Protein AF-A0AAD4NC15-F1 (afdb_monomer_lite)

pLDDT: mean 72.52, std 17.59, range [35.44, 94.38]

Foldseek 3Di:
DDDDDDDDDDPPDDPDPPPDPPPPPPDDDDDDPVRVVPDDDDCPDDDPVVVVVCVVVVPDDPQDPVNVVVPPDDPVPPPPPCPDPLNDDPVPDDDDDDDDPVPDDDPVRVVVVSVVVVVVVVVVCVVVVVDDDDDDDDPPPPDDDDDDDDDDDDDDDDDDPPPPPPVDDDDPDPPPDD

Sequence (178 aa):
MPPSMNPTTVSSSPMTASSLPFCAKMGDKKLTFKEKASIKFVDAGDPKFLKDIKSKMGYREPATVVDKFNTDEEDDEPQVDRDDIRNMPEEERPQIVVLNEETDISHDELQTVIDEHKKSEEKKKIDSGQIIFRKPEKRASTDSDKKEEEAKKPKADAATMKKLQSSKLLSFGDEEDE

Radius of gyration: 38.06 Å; chains: 1; bounding box: 110×67×84 Å

Structure (mmCIF, N/CA/C/O backbone):
data_AF-A0AAD4NC15-F1
#
_entry.id   AF-A0AAD4NC15-F1
#
loop_
_atom_site.group_PDB
_atom_site.id
_atom_site.type_symbol
_atom_site.label_atom_id
_atom_site.label_alt_id
_atom_site.label_comp_id
_atom_site.label_asym_id
_atom_site.label_entity_id
_atom_site.label_seq_id
_atom_site.pdbx_PDB_ins_code
_atom_site.Cartn_x
_atom_site.Cartn_y
_atom_site.Cartn_z
_atom_site.occupancy
_atom_site.B_iso_or_equiv
_atom_site.auth_seq_id
_atom_site.auth_comp_id
_atom_site.auth_asym_id
_atom_site.auth_atom_id
_atom_site.pdbx_PDB_model_num
ATOM 1 N N . MET A 1 1 ? 73.011 39.333 -41.906 1.00 51.66 1 MET A N 1
ATOM 2 C CA . MET A 1 1 ? 72.184 38.121 -41.736 1.00 51.66 1 MET A CA 1
ATOM 3 C C . MET A 1 1 ? 70.752 38.553 -41.444 1.00 51.66 1 MET A C 1
ATOM 5 O O . MET A 1 1 ? 70.526 39.071 -40.359 1.00 51.66 1 MET A O 1
ATOM 9 N N . PRO A 1 2 ? 69.816 38.441 -42.398 1.00 64.50 2 PRO A N 1
ATOM 10 C CA . PRO A 1 2 ? 68.382 38.518 -42.122 1.00 64.50 2 PRO A CA 1
ATOM 11 C C . PRO A 1 2 ? 67.795 37.120 -41.823 1.00 64.50 2 PRO A C 1
ATOM 13 O O . PRO A 1 2 ? 68.336 36.124 -42.311 1.00 64.50 2 PRO A O 1
ATOM 16 N N . PRO A 1 3 ? 66.711 37.019 -41.032 1.00 59.59 3 PRO A N 1
ATOM 17 C CA . PRO A 1 3 ? 66.081 35.744 -40.709 1.00 59.59 3 PRO A CA 1
ATOM 18 C C . PRO A 1 3 ? 65.253 35.198 -41.883 1.00 59.59 3 PRO A C 1
ATOM 20 O O . PRO A 1 3 ? 64.433 35.895 -42.476 1.00 59.59 3 PRO A O 1
ATOM 23 N N . SER A 1 4 ? 65.480 33.919 -42.182 1.00 59.44 4 SER A N 1
ATOM 24 C CA . SER A 1 4 ? 64.694 33.081 -43.090 1.00 59.44 4 SER A CA 1
ATOM 25 C C . SER A 1 4 ? 63.264 32.930 -42.565 1.00 59.44 4 SER A C 1
ATOM 27 O O . SER A 1 4 ? 63.055 32.321 -41.517 1.00 59.44 4 SER A O 1
ATOM 29 N N . MET A 1 5 ? 62.283 33.469 -43.289 1.00 65.75 5 MET A N 1
ATOM 30 C CA . MET A 1 5 ? 60.861 33.221 -43.044 1.00 65.75 5 MET A CA 1
ATOM 31 C C . MET A 1 5 ? 60.408 32.057 -43.930 1.00 65.75 5 MET A C 1
ATOM 33 O O . MET A 1 5 ? 60.521 32.112 -45.153 1.00 65.75 5 MET A O 1
ATOM 37 N N . ASN A 1 6 ? 59.923 30.989 -43.301 1.00 66.25 6 ASN A N 1
ATOM 38 C CA . ASN A 1 6 ? 59.432 29.788 -43.973 1.00 66.25 6 ASN A CA 1
ATOM 39 C C . ASN A 1 6 ? 58.060 30.062 -44.622 1.00 66.25 6 ASN A C 1
ATOM 41 O O . ASN A 1 6 ? 57.250 30.772 -44.020 1.00 66.25 6 ASN A O 1
ATOM 45 N N . PRO A 1 7 ? 57.743 29.487 -45.796 1.00 63.91 7 PRO A N 1
ATOM 46 C CA . PRO A 1 7 ? 56.413 29.618 -46.376 1.00 63.91 7 PRO A CA 1
ATOM 47 C C . PRO A 1 7 ? 55.402 28.738 -45.629 1.00 63.91 7 PRO A C 1
ATOM 49 O O . PRO A 1 7 ? 55.517 27.513 -45.595 1.00 63.91 7 PRO A O 1
ATOM 52 N N . THR A 1 8 ? 54.381 29.371 -45.052 1.00 58.66 8 THR A N 1
ATOM 53 C CA . THR A 1 8 ? 53.189 28.705 -44.519 1.00 58.66 8 THR A CA 1
ATOM 54 C C . THR A 1 8 ? 52.403 28.079 -45.669 1.00 58.66 8 THR A C 1
ATOM 56 O O . THR A 1 8 ? 51.779 28.776 -46.468 1.00 58.66 8 THR A O 1
ATOM 59 N N . THR A 1 9 ? 52.414 26.753 -45.762 1.00 58.09 9 THR A N 1
ATOM 60 C CA . THR A 1 9 ? 51.549 25.996 -46.671 1.00 58.09 9 THR A CA 1
ATOM 61 C C . THR A 1 9 ? 50.106 26.055 -46.167 1.00 58.09 9 THR A C 1
ATOM 63 O O . THR A 1 9 ? 49.762 25.409 -45.177 1.00 58.09 9 THR A O 1
ATOM 66 N N . VAL A 1 10 ? 49.245 26.815 -46.846 1.00 56.88 10 VAL A N 1
ATOM 67 C CA . VAL A 1 10 ? 47.788 26.705 -46.685 1.00 56.88 10 VAL A CA 1
ATOM 68 C C . VAL A 1 10 ? 47.347 25.370 -47.285 1.00 56.88 10 VAL A C 1
ATOM 70 O O . VAL A 1 10 ? 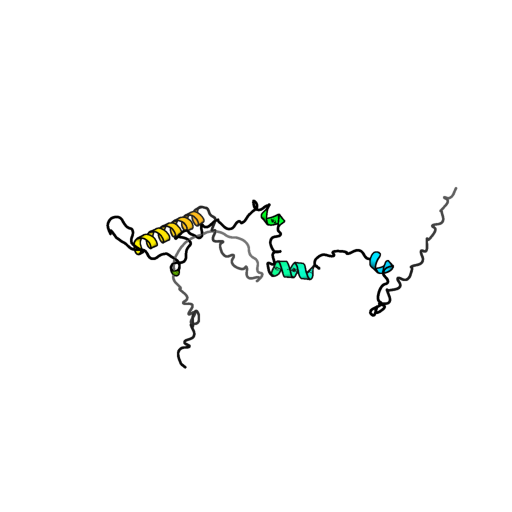47.273 25.196 -48.499 1.00 56.88 10 VAL A O 1
ATOM 73 N N . SER A 1 11 ? 47.071 24.409 -46.407 1.00 53.59 11 SER A N 1
ATOM 74 C CA . SER A 1 11 ? 46.364 23.171 -46.728 1.00 53.59 11 SER A CA 1
ATOM 75 C C . SER A 1 11 ? 44.889 23.503 -46.981 1.00 53.59 11 SER A C 1
ATOM 77 O O . SER A 1 11 ? 44.060 23.467 -46.072 1.00 53.59 11 SER A O 1
ATOM 79 N N . SER A 1 12 ? 44.563 23.861 -48.223 1.00 53.28 12 SER A N 1
ATOM 80 C CA . SER A 1 12 ? 43.183 23.938 -48.706 1.00 53.28 12 SER A CA 1
ATOM 81 C C . SER A 1 12 ? 42.640 22.514 -48.844 1.00 53.28 12 SER A C 1
ATOM 83 O O . SER A 1 12 ? 42.907 21.817 -49.819 1.00 53.28 12 SER A O 1
ATOM 85 N N . SER A 1 13 ? 41.930 22.048 -47.817 1.00 61.47 13 SER A N 1
ATOM 86 C CA . SER A 1 13 ? 41.134 20.824 -47.909 1.00 61.47 13 SER A CA 1
ATOM 87 C C . SER A 1 13 ? 39.858 21.123 -48.702 1.00 61.47 13 SER A C 1
ATOM 89 O O . SER A 1 13 ? 39.152 22.073 -48.351 1.00 61.47 13 SER A O 1
ATOM 91 N N . PRO A 1 14 ? 39.524 20.350 -49.748 1.00 63.53 14 PRO A N 1
ATOM 92 C CA . PRO A 1 14 ? 38.238 20.491 -50.410 1.00 63.53 14 PRO A CA 1
ATOM 93 C C . PRO A 1 14 ? 37.141 20.018 -49.452 1.00 63.53 14 PRO A C 1
ATOM 95 O O . PRO A 1 14 ? 37.167 18.886 -48.970 1.00 63.53 14 PRO A O 1
ATOM 98 N N . MET A 1 15 ? 36.173 20.892 -49.172 1.00 50.16 15 MET A N 1
ATOM 99 C CA . MET A 1 15 ? 34.937 20.507 -48.500 1.00 50.16 15 MET A CA 1
ATOM 100 C C . MET A 1 15 ? 34.206 19.509 -49.394 1.00 50.16 15 MET A C 1
ATOM 102 O O . MET A 1 15 ? 33.674 19.863 -50.446 1.00 50.16 15 MET A O 1
ATOM 106 N N . THR A 1 16 ? 34.209 18.242 -48.994 1.00 54.50 16 THR A N 1
ATOM 107 C CA . THR A 1 16 ? 33.352 17.230 -49.592 1.00 54.50 16 THR A CA 1
ATOM 108 C C . THR A 1 16 ? 31.912 17.602 -49.261 1.00 54.50 16 THR A C 1
ATOM 110 O O . THR A 1 16 ? 31.505 17.625 -48.101 1.00 54.50 16 THR A O 1
ATOM 113 N N . ALA A 1 17 ? 31.145 17.962 -50.290 1.00 54.34 17 ALA A N 1
ATOM 114 C CA . ALA A 1 17 ? 29.715 18.168 -50.166 1.00 54.34 17 ALA A CA 1
ATOM 115 C C . ALA A 1 17 ? 29.103 16.890 -49.582 1.00 54.34 17 ALA A C 1
ATOM 117 O O . ALA A 1 17 ? 29.148 15.824 -50.203 1.00 54.34 17 ALA A O 1
ATOM 118 N N . SER A 1 18 ? 28.565 16.991 -48.368 1.00 52.88 18 SER A N 1
ATOM 119 C CA . SER A 1 18 ? 27.729 15.965 -47.768 1.00 52.88 18 SER A CA 1
ATOM 120 C C . SER A 1 18 ? 26.468 15.845 -48.616 1.00 52.88 18 SER A C 1
ATOM 122 O O . SER A 1 18 ? 25.479 16.553 -48.435 1.00 52.88 18 SER A O 1
ATOM 124 N N . SER A 1 19 ? 26.537 14.950 -49.599 1.00 49.81 19 SER A N 1
ATOM 125 C CA . SER A 1 19 ? 25.384 14.412 -50.302 1.00 49.81 19 SER A CA 1
ATOM 126 C C . SER A 1 19 ? 24.419 13.887 -49.246 1.00 49.81 19 SER A C 1
ATOM 128 O O . SER A 1 19 ? 24.626 12.811 -48.686 1.00 49.81 19 SER A O 1
ATOM 130 N N . LEU A 1 20 ? 23.383 14.673 -48.951 1.00 58.12 20 LEU A N 1
ATOM 131 C CA . LEU A 1 20 ? 22.251 14.234 -48.149 1.00 58.12 20 LEU A CA 1
ATOM 132 C C . LEU A 1 20 ? 21.757 12.900 -48.727 1.00 58.12 20 LEU A C 1
ATOM 134 O O . LEU A 1 20 ? 21.663 12.776 -49.954 1.00 58.12 20 LEU A O 1
ATOM 138 N N . PRO A 1 21 ? 21.462 11.889 -47.896 1.00 58.41 21 PRO A N 1
ATOM 139 C CA . PRO A 1 21 ? 20.929 10.646 -48.409 1.00 58.41 21 PRO A CA 1
ATOM 140 C C . PRO A 1 21 ? 19.568 10.944 -49.033 1.00 58.41 21 PRO A C 1
ATOM 142 O O . PRO A 1 21 ? 18.603 11.294 -48.353 1.00 58.41 21 PRO A O 1
ATOM 145 N N . PHE A 1 22 ? 19.513 10.808 -50.357 1.00 45.31 22 PHE A N 1
ATOM 146 C CA . PHE A 1 22 ? 18.281 10.618 -51.097 1.00 45.31 22 PHE A CA 1
ATOM 147 C C . PHE A 1 22 ? 17.510 9.505 -50.383 1.00 45.31 22 PHE A C 1
ATOM 149 O O . PHE A 1 22 ? 17.942 8.351 -50.375 1.00 45.31 22 PHE A O 1
ATOM 156 N N . CYS A 1 23 ? 16.417 9.867 -49.709 1.00 48.97 23 CYS A N 1
ATOM 157 C CA . CYS A 1 23 ? 15.515 8.920 -49.073 1.00 48.97 23 CYS A CA 1
ATOM 158 C C . CYS A 1 23 ? 14.834 8.121 -50.188 1.00 48.97 23 CYS A C 1
ATOM 160 O O . CYS A 1 23 ? 13.754 8.460 -50.674 1.00 48.97 23 CYS A O 1
ATOM 162 N N . ALA A 1 24 ? 15.528 7.087 -50.660 1.00 57.47 24 ALA A N 1
ATOM 163 C CA . ALA A 1 24 ? 14.974 6.107 -51.561 1.00 57.47 24 ALA A CA 1
ATOM 164 C C . ALA A 1 24 ? 13.889 5.370 -50.781 1.00 57.47 24 ALA A C 1
ATOM 166 O O . ALA A 1 24 ? 14.168 4.624 -49.844 1.00 57.47 24 ALA A O 1
ATOM 167 N N . LYS A 1 25 ? 12.638 5.604 -51.168 1.00 58.16 25 LYS A N 1
ATOM 168 C CA . LYS A 1 25 ? 11.481 4.844 -50.708 1.00 58.16 25 LYS A CA 1
ATOM 169 C C . LYS A 1 25 ? 11.708 3.383 -51.112 1.00 58.16 25 LYS A C 1
ATOM 171 O O . LYS A 1 25 ? 11.456 2.997 -52.252 1.00 58.16 25 LYS A O 1
ATOM 176 N N . MET A 1 26 ? 12.289 2.591 -50.211 1.00 58.97 26 MET A N 1
ATOM 177 C CA . MET A 1 26 ? 12.514 1.162 -50.404 1.00 58.97 26 MET A CA 1
ATOM 178 C C . MET A 1 26 ? 11.163 0.464 -50.278 1.00 58.97 26 MET A C 1
ATOM 180 O O . MET A 1 26 ? 10.787 0.007 -49.207 1.00 58.97 26 MET A O 1
ATOM 184 N N . GLY A 1 27 ? 10.407 0.441 -51.377 1.00 60.22 27 GLY A N 1
ATOM 185 C CA . GLY A 1 27 ? 9.310 -0.507 -51.537 1.00 60.22 27 GLY A CA 1
ATOM 186 C C . GLY A 1 27 ? 9.832 -1.936 -51.394 1.00 60.22 27 GLY A C 1
ATOM 187 O O . GLY A 1 27 ? 11.016 -2.187 -51.632 1.00 60.22 27 GLY A O 1
ATOM 188 N N . ASP A 1 28 ? 8.946 -2.839 -50.987 1.00 67.88 28 ASP A N 1
ATOM 189 C CA . ASP A 1 28 ? 9.191 -4.204 -50.507 1.00 67.88 28 ASP A CA 1
ATOM 190 C C . ASP A 1 28 ? 10.028 -5.085 -51.458 1.00 67.88 28 ASP A C 1
ATOM 192 O O . ASP A 1 28 ? 9.530 -5.975 -52.151 1.00 67.88 28 ASP A O 1
ATOM 196 N N . LYS A 1 29 ? 11.345 -4.868 -51.497 1.00 78.06 29 LYS A N 1
ATOM 197 C CA . LYS A 1 29 ? 12.287 -5.741 -52.200 1.00 78.06 29 LYS A CA 1
ATOM 198 C C . LYS A 1 29 ? 12.543 -6.960 -51.323 1.00 78.06 29 LYS A C 1
ATOM 200 O O . LYS A 1 29 ? 13.145 -6.862 -50.255 1.00 78.06 29 LYS A O 1
ATOM 205 N N . LYS A 1 30 ? 12.084 -8.129 -51.774 1.00 82.69 30 LYS A N 1
ATOM 206 C CA . LYS A 1 30 ? 12.339 -9.400 -51.087 1.00 82.69 30 LYS A CA 1
ATOM 207 C C . LYS A 1 30 ? 13.837 -9.709 -51.128 1.00 82.69 30 LYS A C 1
ATOM 209 O O . LYS A 1 30 ? 14.373 -10.023 -52.184 1.00 82.69 30 LYS A O 1
ATOM 214 N N . LEU A 1 31 ? 14.486 -9.640 -49.968 1.00 84.38 31 LEU A N 1
ATOM 215 C CA . LEU A 1 31 ? 15.903 -9.966 -49.807 1.00 84.38 31 LEU A CA 1
ATOM 216 C C . LEU A 1 31 ? 16.175 -11.449 -50.106 1.00 84.38 31 LEU A C 1
ATOM 218 O O . LEU A 1 31 ? 15.390 -12.334 -49.727 1.00 84.38 31 LEU A O 1
ATOM 222 N N . THR A 1 32 ? 17.304 -11.724 -50.751 1.00 90.62 32 THR A N 1
ATOM 223 C CA . THR A 1 32 ? 17.807 -13.078 -51.007 1.00 90.62 32 THR A CA 1
ATOM 224 C C . THR A 1 32 ? 18.304 -13.738 -49.717 1.00 90.62 32 THR A C 1
ATOM 226 O O . THR A 1 32 ? 18.565 -13.080 -48.710 1.00 90.62 32 THR A O 1
ATOM 229 N N . PHE A 1 33 ? 18.442 -15.067 -49.721 1.00 86.19 33 PHE A N 1
ATOM 230 C CA . PHE A 1 33 ? 18.876 -15.831 -48.543 1.00 86.19 33 PHE A CA 1
ATOM 231 C C . PHE A 1 33 ? 20.233 -15.363 -47.987 1.00 86.19 33 PHE A C 1
ATOM 233 O O . PHE A 1 33 ? 20.392 -15.244 -46.775 1.00 86.19 33 PHE A O 1
ATOM 240 N N . LYS A 1 34 ? 21.190 -15.031 -48.865 1.00 88.62 34 LYS A N 1
ATOM 241 C CA . LYS A 1 34 ? 22.514 -14.530 -48.463 1.00 88.62 34 LYS A CA 1
ATOM 242 C C . LYS A 1 34 ? 22.444 -13.141 -47.824 1.00 88.62 34 LYS A C 1
ATOM 244 O O . LYS A 1 34 ? 23.136 -12.892 -46.846 1.00 88.62 34 LYS A O 1
ATOM 249 N N . GLU A 1 35 ? 21.582 -12.266 -48.337 1.00 88.25 35 GLU A N 1
ATOM 250 C CA . GLU A 1 35 ? 21.369 -10.929 -47.767 1.00 88.25 35 GLU A CA 1
ATOM 251 C C . GLU A 1 35 ? 20.687 -11.024 -46.400 1.00 88.25 35 GLU A C 1
ATOM 253 O O . GLU A 1 35 ? 21.126 -10.386 -45.448 1.00 88.25 35 GLU A O 1
ATOM 258 N N . LYS A 1 36 ? 19.689 -11.905 -46.258 1.00 88.69 36 LYS A N 1
ATOM 259 C CA . LYS A 1 36 ? 19.033 -12.183 -44.970 1.00 88.69 36 LYS A CA 1
ATOM 260 C C . LYS A 1 36 ? 20.002 -12.732 -43.923 1.00 88.69 36 LYS A C 1
ATOM 262 O O . LYS A 1 36 ? 19.954 -12.297 -42.780 1.00 88.69 36 LYS A O 1
ATOM 267 N N . ALA A 1 37 ? 20.906 -13.630 -44.316 1.00 88.12 37 ALA A N 1
ATOM 268 C CA . ALA A 1 37 ? 21.912 -14.202 -43.418 1.00 88.12 37 ALA A CA 1
ATOM 269 C C . ALA A 1 37 ? 22.941 -13.173 -42.906 1.00 88.12 37 ALA A C 1
ATOM 271 O O . ALA A 1 37 ? 23.617 -13.428 -41.913 1.00 88.12 37 ALA A O 1
ATOM 272 N N . SER A 1 38 ? 23.068 -12.017 -43.567 1.00 88.44 38 SER A N 1
ATOM 273 C CA . SER A 1 38 ? 23.983 -10.943 -43.158 1.00 88.44 38 SER A CA 1
ATOM 274 C C . SER A 1 38 ? 23.370 -9.932 -42.177 1.00 88.44 38 SER A C 1
ATOM 276 O O . SER A 1 38 ? 24.088 -9.085 -41.644 1.00 88.44 38 SER A O 1
ATOM 278 N N . ILE A 1 39 ? 22.063 -10.024 -41.903 1.00 88.38 39 ILE A N 1
ATOM 279 C CA . ILE A 1 39 ? 21.351 -9.118 -40.995 1.00 88.38 39 ILE A CA 1
ATOM 280 C C . ILE A 1 39 ? 21.477 -9.635 -39.562 1.00 88.38 39 ILE A C 1
ATOM 282 O O . ILE A 1 39 ? 21.075 -10.755 -39.253 1.00 88.38 39 ILE A O 1
ATOM 286 N N . LYS A 1 40 ? 22.013 -8.797 -38.672 1.00 89.62 40 LYS A N 1
ATOM 287 C CA . LYS A 1 40 ? 22.061 -9.064 -37.232 1.00 89.62 40 LYS A CA 1
ATOM 288 C C . LYS A 1 40 ? 20.920 -8.332 -36.538 1.00 89.62 40 LYS A C 1
ATOM 290 O O . LYS A 1 40 ? 20.647 -7.176 -36.855 1.00 89.62 40 LYS A O 1
ATOM 295 N N . PHE A 1 41 ? 20.279 -9.004 -35.586 1.00 90.50 41 PHE A N 1
ATOM 296 C CA . PHE A 1 41 ? 19.332 -8.361 -34.685 1.00 90.50 41 PHE A CA 1
ATOM 297 C C . PHE A 1 41 ? 20.087 -7.359 -33.808 1.00 90.50 41 PHE A C 1
ATOM 299 O O . PHE A 1 41 ? 21.073 -7.716 -33.162 1.00 90.50 41 PHE A O 1
ATOM 306 N N . VAL A 1 42 ? 19.642 -6.106 -33.828 1.00 88.12 42 VAL A N 1
ATOM 307 C CA . VAL A 1 42 ? 20.121 -5.058 -32.929 1.00 88.12 42 VAL A CA 1
ATOM 308 C C . VAL A 1 42 ? 18.963 -4.734 -32.009 1.00 88.12 42 VAL A C 1
ATOM 310 O O . VAL A 1 42 ? 17.973 -4.151 -32.450 1.00 88.12 42 VAL A O 1
ATOM 313 N N . ASP A 1 43 ? 19.084 -5.132 -30.748 1.00 87.44 43 ASP A N 1
ATOM 314 C CA . ASP A 1 43 ? 18.146 -4.696 -29.728 1.00 87.44 43 ASP A CA 1
ATOM 315 C C . ASP A 1 43 ? 18.454 -3.237 -29.382 1.00 87.44 43 ASP A C 1
ATOM 317 O O . ASP A 1 43 ? 19.441 -2.929 -28.713 1.00 87.44 43 ASP A O 1
ATOM 321 N N . ALA A 1 44 ? 17.655 -2.319 -29.918 1.00 85.25 44 ALA A N 1
ATOM 322 C CA . ALA A 1 44 ? 17.796 -0.896 -29.633 1.00 85.25 44 ALA A CA 1
ATOM 323 C C . ALA A 1 44 ? 17.183 -0.507 -28.273 1.00 85.25 44 ALA A C 1
ATOM 325 O O . ALA A 1 44 ? 17.300 0.654 -27.867 1.00 85.25 44 ALA A O 1
ATOM 326 N N . GLY A 1 45 ? 16.543 -1.454 -27.572 1.00 88.56 45 GLY A N 1
ATOM 327 C CA . GLY A 1 45 ? 15.756 -1.191 -26.374 1.00 88.56 45 GLY A CA 1
ATOM 328 C C . GLY A 1 45 ? 14.638 -0.170 -26.611 1.00 88.56 45 GLY A C 1
ATOM 329 O O . GLY A 1 45 ? 14.341 0.237 -27.738 1.00 88.56 45 GLY A O 1
ATOM 330 N N . ASP A 1 46 ? 14.013 0.283 -25.522 1.00 89.38 46 ASP A N 1
ATOM 331 C CA . ASP A 1 46 ? 12.961 1.289 -25.632 1.00 89.38 46 ASP A CA 1
ATOM 332 C C . ASP A 1 46 ? 13.516 2.695 -25.939 1.00 89.38 46 ASP A C 1
ATOM 334 O O . ASP A 1 46 ? 14.455 3.164 -25.273 1.00 89.38 46 ASP A O 1
ATOM 338 N N . PRO A 1 47 ? 12.891 3.436 -26.874 1.00 92.00 47 PRO A N 1
ATOM 339 C CA . PRO A 1 47 ? 13.180 4.846 -27.098 1.00 92.00 47 PRO A CA 1
ATOM 340 C C . PRO A 1 47 ? 12.811 5.695 -25.872 1.00 92.00 47 PRO A C 1
ATOM 342 O O . PRO A 1 47 ? 11.904 5.364 -25.106 1.00 92.00 47 PRO A O 1
ATOM 345 N N . LYS A 1 48 ? 13.479 6.847 -25.715 1.00 91.88 48 LYS A N 1
ATOM 346 C CA . LYS A 1 48 ? 13.349 7.732 -24.538 1.00 91.88 48 LYS A CA 1
ATOM 347 C C . LYS A 1 48 ? 11.897 8.092 -24.192 1.00 91.88 48 LYS A C 1
ATOM 349 O O . LYS A 1 48 ? 11.525 8.058 -23.029 1.00 91.88 48 LYS A O 1
ATOM 354 N N . PHE A 1 49 ? 11.066 8.361 -25.198 1.00 93.88 49 PHE A N 1
ATOM 355 C CA . PHE A 1 49 ? 9.648 8.670 -25.000 1.00 93.88 49 PHE A CA 1
ATOM 356 C C . PHE A 1 49 ? 8.868 7.530 -24.322 1.00 93.88 49 PHE A C 1
ATOM 358 O O . PHE A 1 49 ? 8.079 7.785 -23.415 1.00 93.88 49 PHE A O 1
ATOM 365 N N . LEU A 1 50 ? 9.107 6.275 -24.721 1.00 92.25 50 LEU A N 1
ATOM 366 C CA . LEU A 1 50 ? 8.448 5.119 -24.106 1.00 92.25 50 LEU A CA 1
ATOM 367 C C . LEU A 1 50 ? 8.962 4.873 -22.685 1.00 92.25 50 LEU A C 1
ATOM 369 O O . LEU A 1 50 ? 8.161 4.541 -21.817 1.00 92.25 50 LEU A O 1
ATOM 373 N N . LYS A 1 51 ? 10.252 5.114 -22.422 1.00 91.75 51 LYS A N 1
ATOM 374 C CA . LYS A 1 51 ? 10.818 5.068 -21.062 1.00 91.75 51 LYS A CA 1
ATOM 375 C C . LYS A 1 51 ? 10.150 6.090 -20.142 1.00 91.75 51 LYS A C 1
ATOM 377 O O . LYS A 1 51 ? 9.670 5.720 -19.078 1.00 91.75 51 LYS A O 1
ATOM 382 N N . ASP A 1 52 ? 10.031 7.338 -20.593 1.00 93.62 52 ASP A N 1
ATOM 383 C CA . ASP A 1 52 ? 9.409 8.414 -19.813 1.00 93.62 52 ASP A CA 1
ATOM 384 C C . ASP A 1 52 ? 7.931 8.118 -19.506 1.00 93.62 52 ASP A C 1
ATOM 386 O O . ASP A 1 52 ? 7.454 8.400 -18.406 1.00 93.62 52 ASP A O 1
ATOM 390 N N . ILE A 1 53 ? 7.194 7.538 -20.461 1.00 94.31 53 ILE A N 1
ATOM 391 C CA . ILE A 1 53 ? 5.799 7.129 -20.247 1.00 94.31 53 ILE A CA 1
ATOM 392 C C . ILE A 1 53 ? 5.713 5.949 -19.282 1.00 94.31 53 ILE A C 1
ATOM 394 O O . ILE A 1 53 ? 4.910 6.006 -18.355 1.00 94.31 53 ILE A O 1
ATOM 398 N N . LYS A 1 54 ? 6.543 4.913 -19.454 1.00 92.75 54 LYS A N 1
ATOM 399 C CA . LYS A 1 54 ? 6.586 3.753 -18.550 1.00 92.75 54 LYS A CA 1
ATOM 400 C C . LYS A 1 54 ? 6.872 4.187 -17.113 1.00 92.75 54 LYS A C 1
ATOM 402 O O . LYS A 1 54 ? 6.150 3.778 -16.210 1.00 92.75 54 LYS A O 1
ATOM 407 N N . SER A 1 55 ? 7.832 5.090 -16.907 1.00 89.19 55 SER A N 1
ATOM 408 C CA . SER A 1 55 ? 8.136 5.640 -15.582 1.00 89.19 55 SER A CA 1
ATOM 409 C C . SER A 1 55 ? 6.979 6.455 -14.998 1.00 89.19 55 SER A C 1
ATOM 411 O O . SER A 1 55 ? 6.644 6.277 -13.831 1.00 89.19 55 SER A O 1
ATOM 413 N N . LYS A 1 56 ? 6.331 7.320 -15.792 1.00 92.94 56 LYS A N 1
ATOM 414 C CA . LYS A 1 56 ? 5.181 8.125 -15.329 1.00 92.94 56 LYS A CA 1
ATOM 415 C C . LYS A 1 56 ? 3.948 7.284 -15.002 1.00 92.94 56 LYS A C 1
ATOM 417 O O . LYS A 1 56 ? 3.195 7.646 -14.109 1.00 92.94 56 LYS A O 1
ATOM 422 N N . MET A 1 57 ? 3.743 6.192 -15.733 1.00 88.69 57 MET A N 1
ATOM 423 C CA . MET A 1 57 ? 2.638 5.249 -15.537 1.00 88.69 57 MET A CA 1
ATOM 424 C C . MET A 1 57 ? 2.921 4.232 -14.421 1.00 88.69 57 MET A C 1
ATOM 426 O O . MET A 1 57 ? 2.065 3.404 -14.135 1.00 88.69 57 MET A O 1
ATOM 430 N N . GLY A 1 58 ? 4.120 4.246 -13.824 1.00 87.19 58 GLY A N 1
ATOM 431 C CA . GLY A 1 58 ? 4.519 3.251 -12.828 1.00 87.19 58 GLY A CA 1
ATOM 432 C C . GLY A 1 58 ? 4.651 1.834 -13.397 1.00 87.19 58 GLY A C 1
ATOM 433 O O . GLY A 1 58 ? 4.511 0.867 -12.656 1.00 87.19 58 GLY A O 1
ATOM 434 N N . TYR A 1 59 ? 4.906 1.691 -14.703 1.00 87.56 59 TYR A N 1
ATOM 435 C CA . TYR A 1 59 ? 5.071 0.386 -15.338 1.00 87.56 59 TYR A CA 1
ATOM 436 C C . TYR A 1 59 ? 6.305 -0.323 -14.770 1.00 87.56 59 TYR A C 1
ATOM 438 O O . TYR A 1 59 ? 7.436 0.141 -14.940 1.00 87.56 59 TYR A O 1
ATOM 446 N N . ARG A 1 60 ? 6.074 -1.463 -14.119 1.00 82.00 60 A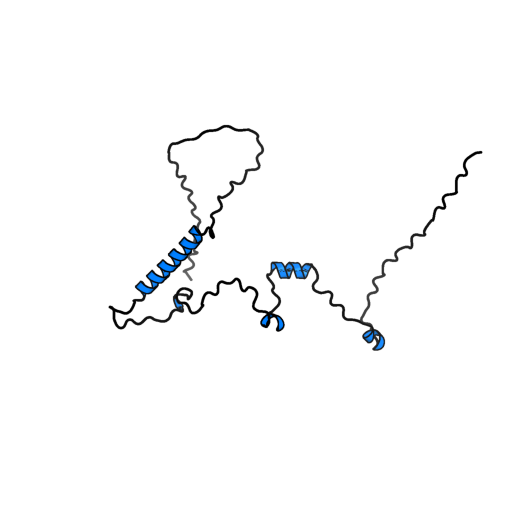RG A N 1
ATOM 447 C CA . ARG A 1 60 ? 7.103 -2.406 -13.679 1.00 82.00 60 ARG A CA 1
ATOM 448 C C . ARG A 1 60 ? 7.104 -3.590 -14.635 1.00 82.00 60 ARG A C 1
ATOM 450 O O . ARG A 1 60 ? 6.041 -4.093 -14.996 1.00 82.00 60 ARG A O 1
ATOM 457 N N . GLU A 1 61 ? 8.286 -3.994 -15.092 1.00 80.62 61 GLU A N 1
ATOM 458 C CA . GLU A 1 61 ? 8.403 -5.208 -15.897 1.00 80.62 61 GLU A CA 1
ATOM 459 C C . GLU A 1 61 ? 7.922 -6.406 -15.068 1.00 80.62 61 GLU A C 1
ATOM 461 O O . GLU A 1 61 ? 8.186 -6.455 -13.865 1.00 80.62 61 GLU A O 1
ATOM 466 N N . PRO A 1 62 ? 7.167 -7.342 -15.669 1.00 76.62 62 PRO A N 1
ATOM 467 C CA . PRO A 1 62 ? 6.681 -8.499 -14.936 1.00 76.62 62 PRO A CA 1
ATOM 468 C C . PRO A 1 62 ? 7.871 -9.297 -14.400 1.00 76.62 62 PRO A C 1
ATOM 470 O O . PRO A 1 62 ? 8.840 -9.512 -15.131 1.00 76.62 62 PRO A O 1
ATOM 473 N N . ALA A 1 63 ? 7.764 -9.753 -13.148 1.00 73.38 63 ALA A N 1
ATOM 474 C CA . ALA A 1 63 ? 8.803 -10.525 -12.475 1.00 73.38 63 ALA A CA 1
ATOM 475 C C . ALA A 1 63 ? 9.298 -11.655 -13.385 1.00 73.38 63 ALA A C 1
ATOM 477 O O . ALA A 1 63 ? 8.558 -12.583 -13.743 1.00 73.38 63 ALA A O 1
ATOM 478 N N . THR A 1 64 ? 10.559 -11.553 -13.798 1.00 78.19 64 THR A N 1
ATOM 479 C CA . THR A 1 64 ? 11.193 -12.590 -14.607 1.00 78.19 64 THR A CA 1
ATOM 480 C C . THR A 1 64 ? 11.466 -13.813 -13.732 1.00 78.19 64 THR A C 1
ATOM 482 O O . THR A 1 64 ? 11.541 -13.727 -12.510 1.00 78.19 64 THR A O 1
ATOM 485 N N . VAL A 1 65 ? 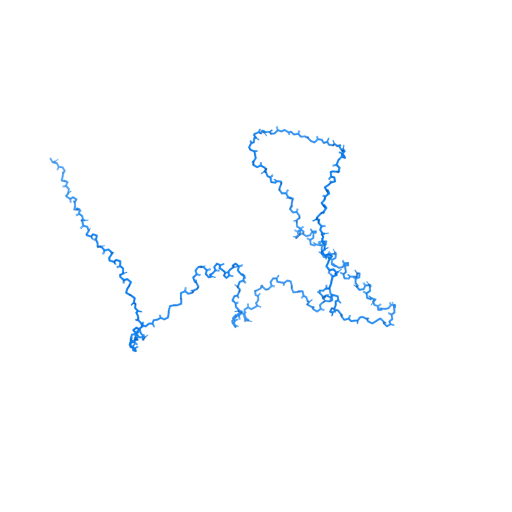11.587 -14.999 -14.335 1.00 72.88 65 VAL A N 1
ATOM 486 C CA . VAL A 1 65 ? 11.752 -16.252 -13.570 1.00 72.88 65 VAL A CA 1
ATOM 487 C C . VAL A 1 65 ? 13.000 -16.219 -12.676 1.00 72.88 65 VAL A C 1
ATOM 489 O O . VAL A 1 65 ? 12.977 -16.822 -11.614 1.00 72.88 65 VAL A O 1
ATOM 492 N N . VAL A 1 66 ? 14.046 -15.482 -13.071 1.00 73.75 66 VAL A N 1
ATOM 493 C CA . VAL A 1 66 ? 15.273 -15.271 -12.280 1.00 73.75 66 VAL A CA 1
ATOM 494 C C . VAL A 1 66 ? 15.055 -14.398 -11.041 1.00 73.75 66 VAL A C 1
ATOM 496 O O . VAL A 1 66 ? 15.713 -14.610 -10.032 1.00 73.75 66 VAL A O 1
ATOM 499 N N . ASP A 1 67 ? 14.096 -13.476 -11.090 1.00 68.25 67 ASP A N 1
ATOM 500 C CA . ASP A 1 67 ? 13.775 -12.545 -10.001 1.00 68.25 67 ASP A CA 1
ATOM 501 C C . ASP A 1 67 ? 13.145 -13.270 -8.802 1.00 68.25 67 ASP A C 1
ATOM 503 O O . ASP A 1 67 ? 13.381 -12.940 -7.645 1.00 68.25 67 ASP A O 1
ATOM 507 N N . LYS A 1 68 ? 12.432 -14.369 -9.084 1.00 70.81 68 LYS A N 1
ATOM 508 C CA . LYS A 1 68 ? 11.866 -15.276 -8.071 1.00 70.81 68 LYS A CA 1
ATOM 509 C C . LYS A 1 68 ? 12.923 -16.056 -7.285 1.00 70.81 68 LYS A C 1
ATOM 511 O O . LYS A 1 68 ? 12.595 -16.648 -6.264 1.00 70.81 68 LYS A O 1
ATOM 516 N N . PHE A 1 69 ? 14.156 -16.135 -7.794 1.00 70.25 69 PHE A N 1
ATOM 517 C CA . PHE A 1 69 ? 15.268 -16.805 -7.112 1.00 70.25 69 PHE A CA 1
ATOM 518 C C . PHE A 1 69 ? 16.133 -15.832 -6.303 1.00 70.25 69 PHE A C 1
ATOM 520 O O . PHE A 1 69 ? 16.880 -16.288 -5.445 1.00 70.25 69 PHE A O 1
ATOM 527 N N . ASN A 1 70 ? 16.016 -14.524 -6.553 1.00 61.59 70 ASN A N 1
ATOM 528 C CA . ASN A 1 70 ? 16.769 -13.467 -5.871 1.00 61.59 70 ASN A CA 1
ATOM 529 C C . ASN A 1 70 ? 15.883 -12.661 -4.902 1.00 61.59 70 ASN A C 1
ATOM 531 O O . ASN A 1 70 ? 16.149 -11.492 -4.639 1.00 61.59 70 ASN A O 1
ATOM 535 N N . THR A 1 71 ? 14.800 -13.254 -4.396 1.00 52.50 71 THR A N 1
ATOM 536 C CA . THR A 1 71 ? 13.828 -12.574 -3.528 1.00 52.50 71 THR A CA 1
ATOM 537 C C . THR A 1 71 ? 14.300 -12.543 -2.069 1.00 52.50 71 THR A C 1
ATOM 539 O O . THR A 1 71 ? 13.662 -13.120 -1.198 1.00 52.50 71 THR A O 1
ATOM 542 N N . ASP A 1 72 ? 15.432 -11.886 -1.816 1.00 54.88 72 ASP A N 1
ATOM 543 C CA . ASP A 1 72 ? 15.823 -11.427 -0.471 1.00 54.88 72 ASP A CA 1
ATOM 544 C C . ASP A 1 72 ? 15.859 -9.887 -0.378 1.00 54.88 72 ASP A C 1
ATOM 546 O O . ASP A 1 72 ? 16.063 -9.339 0.703 1.00 54.88 72 ASP A O 1
ATOM 550 N N . GLU A 1 73 ? 15.636 -9.166 -1.483 1.00 56.41 73 GLU A N 1
ATOM 551 C CA . GLU A 1 73 ? 15.684 -7.701 -1.508 1.00 56.41 73 GLU A CA 1
ATOM 552 C C . GLU A 1 73 ? 14.276 -7.100 -1.667 1.00 56.41 73 GLU A C 1
ATOM 554 O O . GLU A 1 73 ? 13.713 -7.039 -2.756 1.00 56.41 73 GLU A O 1
ATOM 559 N N . GLU A 1 74 ? 13.750 -6.648 -0.525 1.00 53.50 74 GLU A N 1
ATOM 560 C CA . GLU A 1 74 ? 12.904 -5.453 -0.388 1.00 53.50 74 GLU A CA 1
ATOM 561 C C . GLU A 1 74 ? 11.521 -5.484 -1.065 1.00 53.50 74 GLU A C 1
ATOM 563 O O . GLU A 1 74 ? 11.199 -4.672 -1.932 1.00 53.50 74 GLU A O 1
ATOM 568 N N . ASP A 1 75 ? 10.624 -6.327 -0.547 1.00 50.22 75 ASP A N 1
ATOM 569 C CA . ASP A 1 75 ? 9.252 -5.856 -0.329 1.00 50.22 75 ASP A CA 1
ATOM 570 C C . ASP A 1 75 ? 9.272 -5.052 0.988 1.00 50.22 75 ASP A C 1
ATOM 572 O O . ASP A 1 75 ? 9.155 -5.603 2.079 1.00 50.22 75 ASP A O 1
ATOM 576 N N . ASP A 1 76 ? 9.502 -3.738 0.885 1.00 50.91 76 ASP A N 1
ATOM 577 C CA . ASP A 1 76 ? 9.346 -2.744 1.970 1.00 50.91 76 ASP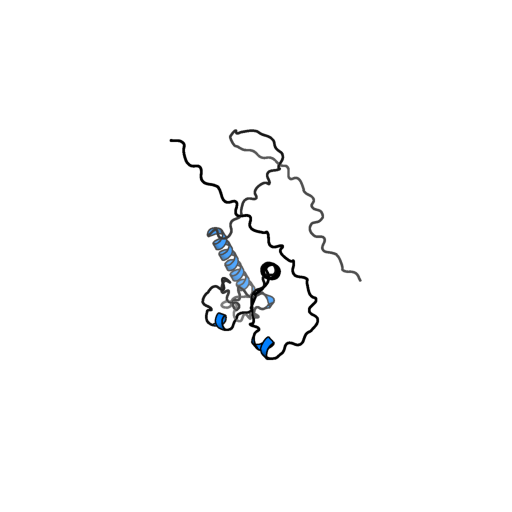 A CA 1
ATOM 578 C C . ASP A 1 76 ? 7.863 -2.523 2.349 1.00 50.91 76 ASP A C 1
ATOM 580 O O . ASP A 1 76 ? 7.504 -1.577 3.057 1.00 50.91 76 ASP A O 1
ATOM 584 N N . GLU A 1 77 ? 6.957 -3.373 1.867 1.00 54.19 77 GLU A N 1
ATOM 585 C CA . GLU A 1 77 ? 5.640 -3.491 2.467 1.00 54.19 77 GLU A CA 1
ATOM 586 C C . GLU A 1 77 ? 5.855 -4.082 3.868 1.00 54.19 77 GLU A C 1
ATOM 588 O O . GLU A 1 77 ? 6.480 -5.142 3.997 1.00 54.19 77 GLU A O 1
ATOM 593 N N . PRO A 1 78 ? 5.371 -3.439 4.950 1.00 56.22 78 PRO A N 1
ATOM 594 C CA . PRO A 1 78 ? 5.363 -4.120 6.232 1.00 56.22 78 PRO A CA 1
ATOM 595 C C . PRO A 1 78 ? 4.654 -5.452 5.996 1.00 56.22 78 PRO A C 1
ATOM 597 O O . PRO A 1 78 ? 3.547 -5.447 5.456 1.00 56.22 78 PRO A O 1
ATOM 600 N N . GLN A 1 79 ? 5.294 -6.573 6.350 1.00 58.12 79 GLN A N 1
ATOM 601 C CA . GLN A 1 79 ? 4.654 -7.887 6.408 1.00 58.12 79 GLN A CA 1
ATOM 602 C C . GLN A 1 79 ? 3.532 -7.808 7.448 1.00 58.12 79 GLN A C 1
ATOM 604 O O . GLN A 1 79 ? 3.667 -8.227 8.595 1.00 58.12 79 GLN A O 1
ATOM 609 N N . VAL A 1 80 ? 2.436 -7.165 7.064 1.00 63.19 80 VAL A N 1
ATOM 610 C CA . VAL A 1 80 ? 1.187 -7.166 7.784 1.00 63.19 80 VAL A CA 1
ATOM 611 C C . VAL A 1 80 ? 0.621 -8.539 7.523 1.00 63.19 80 VAL A C 1
ATOM 613 O O . VAL A 1 80 ? 0.321 -8.904 6.386 1.00 63.19 80 VAL A O 1
ATOM 616 N N . ASP A 1 81 ? 0.572 -9.332 8.582 1.00 75.75 81 ASP A N 1
ATOM 617 C CA . ASP A 1 81 ? -0.101 -10.611 8.538 1.00 75.75 81 ASP A CA 1
ATOM 618 C C . ASP A 1 81 ? -1.546 -10.347 8.095 1.00 75.75 81 ASP A C 1
ATOM 620 O O . ASP A 1 81 ? -2.305 -9.649 8.780 1.00 75.75 81 ASP A O 1
ATOM 624 N N . ARG A 1 82 ? -1.881 -10.797 6.879 1.00 74.31 82 ARG A N 1
ATOM 625 C CA . ARG A 1 82 ? -3.201 -10.575 6.277 1.00 74.31 82 ARG A CA 1
ATOM 626 C C . ARG A 1 82 ? -4.291 -11.319 7.036 1.00 74.31 82 ARG A C 1
ATOM 628 O O . ARG A 1 82 ? -5.442 -10.898 6.975 1.00 74.31 82 ARG A O 1
ATOM 635 N N . ASP A 1 83 ? -3.909 -12.359 7.769 1.00 79.44 83 ASP A N 1
ATOM 636 C CA . ASP A 1 83 ? -4.818 -13.163 8.574 1.00 79.44 83 ASP A CA 1
ATOM 637 C C . ASP A 1 83 ? -5.002 -12.579 9.991 1.00 79.44 83 ASP A C 1
ATOM 639 O O . ASP A 1 83 ? -5.822 -13.073 10.767 1.00 79.44 83 ASP A O 1
ATOM 643 N N . ASP A 1 84 ? -4.288 -11.501 10.348 1.00 86.69 84 ASP A N 1
ATOM 644 C CA . ASP A 1 84 ? -4.491 -10.811 11.622 1.00 86.69 84 ASP A CA 1
ATOM 645 C C . ASP A 1 84 ? -5.808 -10.014 11.609 1.00 86.69 84 ASP A C 1
ATOM 647 O O . ASP A 1 84 ? -6.028 -9.109 10.797 1.00 86.69 84 ASP A O 1
ATOM 651 N N . ILE A 1 85 ? -6.663 -10.295 12.596 1.00 86.31 85 ILE A N 1
ATOM 652 C CA . ILE A 1 85 ? -7.959 -9.641 12.841 1.00 86.31 85 ILE A CA 1
ATOM 653 C C . ILE A 1 85 ? -7.816 -8.108 12.893 1.00 86.31 85 ILE A C 1
ATOM 655 O O . ILE A 1 85 ? -8.737 -7.373 12.520 1.00 86.31 85 ILE A O 1
ATOM 659 N N . ARG A 1 86 ? -6.657 -7.595 13.327 1.00 85.62 86 ARG A N 1
ATOM 660 C CA . ARG A 1 86 ? -6.374 -6.148 13.391 1.00 85.62 86 ARG A CA 1
ATOM 661 C C . ARG A 1 86 ? -6.328 -5.487 12.010 1.00 85.62 86 ARG A C 1
ATOM 663 O O . ARG A 1 86 ? -6.705 -4.310 11.900 1.00 85.62 86 ARG A O 1
ATOM 670 N N . ASN A 1 87 ? -5.886 -6.242 11.005 1.00 85.19 87 ASN A N 1
ATOM 671 C CA . ASN A 1 87 ? -5.674 -5.810 9.622 1.00 85.19 87 ASN A CA 1
ATOM 672 C C . ASN A 1 87 ? -6.864 -6.154 8.713 1.00 85.19 87 ASN A C 1
ATOM 674 O O . ASN A 1 87 ? -7.037 -5.519 7.675 1.00 85.19 87 ASN A O 1
ATOM 678 N N . MET A 1 88 ? -7.695 -7.117 9.116 1.00 88.56 88 MET A N 1
ATOM 679 C CA . MET A 1 88 ? -8.862 -7.566 8.361 1.00 88.56 88 MET A CA 1
ATOM 680 C C . MET A 1 88 ? -10.048 -6.576 8.486 1.00 88.56 88 MET A C 1
ATOM 682 O O . MET A 1 88 ? -10.318 -6.073 9.594 1.00 88.56 88 MET A O 1
ATOM 686 N N . PRO A 1 89 ? -10.763 -6.270 7.379 1.00 86.62 89 PRO A N 1
ATOM 687 C CA . PRO A 1 89 ? -11.953 -5.418 7.410 1.00 86.62 89 PRO A CA 1
ATOM 688 C C . PRO A 1 89 ? -13.079 -6.081 8.212 1.00 86.62 89 PRO A C 1
ATOM 690 O O . PRO A 1 89 ? -13.188 -7.301 8.238 1.00 86.62 89 PRO A O 1
ATOM 693 N N . GLU A 1 90 ? -13.927 -5.279 8.865 1.00 86.56 90 GLU A N 1
ATOM 694 C CA . GLU A 1 90 ? -14.981 -5.764 9.776 1.00 86.56 90 GLU A CA 1
ATOM 695 C C . GLU A 1 90 ? -15.931 -6.781 9.119 1.00 86.56 90 GLU A C 1
ATOM 697 O O . GLU A 1 90 ? -16.307 -7.762 9.748 1.00 86.56 90 GLU A O 1
ATOM 702 N N . GLU A 1 91 ? -16.230 -6.597 7.832 1.00 89.00 91 GLU A N 1
ATOM 703 C CA . GLU A 1 91 ? -17.117 -7.451 7.027 1.00 89.00 91 GLU A CA 1
ATOM 704 C C . GLU A 1 91 ? -16.545 -8.849 6.732 1.00 89.00 91 GLU A C 1
ATOM 706 O O . GLU A 1 91 ? -17.302 -9.780 6.463 1.00 89.00 91 GLU A O 1
ATOM 711 N N . GLU A 1 92 ? -15.218 -9.001 6.759 1.00 90.56 92 GLU A N 1
ATOM 712 C CA . GLU A 1 92 ? -14.524 -10.265 6.469 1.00 90.56 92 GLU A CA 1
ATOM 713 C C . GLU A 1 92 ? -14.172 -11.037 7.751 1.00 90.56 92 GLU A C 1
ATOM 715 O O . GLU A 1 92 ? -13.810 -12.214 7.700 1.00 90.56 92 GLU A O 1
ATOM 720 N N . ARG A 1 93 ? -14.306 -10.402 8.924 1.00 90.19 93 ARG A N 1
ATOM 721 C CA . ARG A 1 93 ? -13.998 -11.043 10.205 1.00 90.19 93 ARG A CA 1
ATOM 722 C C . ARG A 1 93 ? -14.964 -12.199 10.489 1.00 90.19 93 ARG A C 1
ATOM 724 O O . ARG A 1 93 ? -16.158 -12.108 10.202 1.00 90.19 93 ARG A O 1
ATOM 731 N N . PRO A 1 94 ? -14.481 -13.288 11.110 1.00 89.81 94 PRO A N 1
ATOM 732 C CA . PRO A 1 94 ? -15.336 -14.408 11.476 1.00 89.81 94 PRO A CA 1
ATOM 733 C C . PRO A 1 94 ? -16.369 -14.002 12.534 1.00 89.81 94 PRO A C 1
ATOM 735 O O . PRO A 1 94 ? -16.091 -13.211 13.435 1.00 89.81 94 PRO A O 1
ATOM 738 N N . GLN A 1 95 ? -17.554 -14.613 12.466 1.00 90.38 95 GLN A N 1
ATOM 739 C CA . GLN A 1 95 ? -18.588 -14.447 13.484 1.00 90.38 95 GLN A CA 1
ATOM 740 C C . GLN A 1 95 ? -18.099 -14.973 14.840 1.00 90.38 95 GLN A C 1
ATOM 742 O O . GLN A 1 95 ? -17.721 -16.139 14.969 1.00 90.38 95 GLN A O 1
ATOM 747 N N . ILE A 1 96 ? -18.184 -14.128 15.865 1.00 90.50 96 ILE A N 1
ATOM 748 C CA . ILE A 1 96 ? -17.844 -14.490 17.242 1.00 90.50 96 ILE A CA 1
ATOM 749 C C . ILE A 1 96 ? -19.089 -15.071 17.917 1.00 90.50 96 ILE A C 1
ATOM 751 O O . ILE A 1 96 ? -20.179 -14.496 17.834 1.00 90.50 96 ILE A O 1
ATOM 755 N N . VAL A 1 97 ? -18.923 -16.217 18.578 1.00 92.56 97 VAL A N 1
ATOM 756 C CA . VAL A 1 97 ? -19.955 -16.872 19.389 1.00 92.56 97 VAL A CA 1
ATOM 757 C C . VAL A 1 97 ? -19.428 -16.979 20.816 1.00 92.56 97 VAL A C 1
ATOM 759 O O . VAL A 1 97 ? -18.420 -17.639 21.048 1.00 92.56 97 VAL A O 1
ATOM 762 N N . VAL A 1 98 ? -20.109 -16.323 21.756 1.00 94.38 98 VAL A N 1
ATOM 763 C CA . VAL A 1 98 ? -19.776 -16.331 23.188 1.00 94.38 98 VAL A CA 1
ATOM 764 C C . VAL A 1 98 ? -20.527 -17.487 23.845 1.00 94.38 98 VAL A C 1
ATOM 766 O O . VAL A 1 98 ? -21.755 -17.546 23.748 1.00 94.38 98 VAL A O 1
ATOM 769 N N . LEU A 1 99 ? -19.811 -18.417 24.482 1.00 94.38 99 LEU A N 1
ATOM 770 C CA . LEU A 1 99 ? -20.428 -19.531 25.212 1.00 94.38 99 LEU A CA 1
ATOM 771 C C . LEU A 1 99 ? -20.482 -19.242 26.711 1.00 94.38 99 LEU A C 1
ATOM 773 O O . LEU A 1 99 ? -21.494 -19.537 27.346 1.00 94.38 99 LEU A O 1
ATOM 777 N N . ASN A 1 100 ? -19.417 -18.653 27.259 1.00 93.56 100 ASN A N 1
ATOM 778 C CA . ASN A 1 100 ? -19.326 -18.282 28.666 1.00 93.56 100 ASN A CA 1
ATOM 779 C C . ASN A 1 100 ? -18.935 -16.807 28.800 1.00 93.56 100 ASN A C 1
ATOM 781 O O . ASN A 1 100 ? -17.836 -16.418 28.421 1.00 93.56 100 ASN A O 1
ATOM 785 N N . GLU A 1 101 ? -19.799 -16.002 29.414 1.00 88.69 101 GLU A N 1
ATOM 786 C CA . GLU A 1 101 ? -19.585 -14.552 29.566 1.00 88.69 101 GLU A CA 1
ATOM 787 C C . GLU A 1 101 ? -18.407 -14.194 30.491 1.00 88.69 101 GLU A C 1
ATOM 789 O O . GLU A 1 101 ? -17.870 -13.097 30.410 1.00 88.69 101 GLU A O 1
ATOM 794 N N . GLU A 1 102 ? -17.989 -15.101 31.379 1.00 90.06 102 GLU A N 1
ATOM 795 C CA . GLU A 1 102 ? -16.888 -14.844 32.322 1.00 90.06 102 GLU A CA 1
ATOM 796 C C . GLU A 1 102 ? -15.496 -15.068 31.711 1.00 90.06 102 GLU A C 1
ATOM 798 O O . GLU A 1 102 ? -14.514 -14.501 32.195 1.00 90.06 102 GLU A O 1
ATOM 803 N N . THR A 1 103 ? -15.385 -15.927 30.692 1.00 91.00 103 THR A N 1
ATOM 804 C CA . THR A 1 103 ? -14.093 -16.329 30.104 1.00 91.00 103 THR A CA 1
ATOM 805 C C . THR A 1 103 ? -13.908 -15.846 28.679 1.00 91.00 103 THR A C 1
ATOM 807 O O . THR A 1 103 ? -12.773 -15.605 28.266 1.00 91.00 103 THR A O 1
ATOM 810 N N . ASP A 1 104 ? -14.999 -15.755 27.923 1.00 93.25 104 ASP A N 1
ATOM 811 C CA . ASP A 1 104 ? -14.959 -15.452 26.502 1.00 93.25 104 ASP A CA 1
ATOM 812 C C . ASP A 1 104 ? -15.148 -13.948 26.298 1.00 93.25 104 ASP A C 1
ATOM 814 O O . ASP A 1 104 ? -15.979 -13.312 26.941 1.00 93.25 104 ASP A O 1
ATOM 818 N N . ILE A 1 105 ? -14.375 -13.383 25.374 1.00 89.75 105 ILE A N 1
ATOM 819 C CA . ILE A 1 105 ? -14.429 -11.957 25.054 1.00 89.75 105 ILE A CA 1
ATOM 820 C C . ILE A 1 105 ? -15.575 -11.718 24.073 1.00 89.75 105 ILE A C 1
ATOM 822 O O . ILE A 1 105 ? -15.695 -12.406 23.052 1.00 89.75 105 ILE A O 1
ATOM 826 N N . SER A 1 106 ? -16.404 -10.724 24.369 1.00 91.81 106 SER A N 1
ATOM 827 C CA . SER A 1 106 ? -17.492 -10.312 23.485 1.00 91.81 106 SER A CA 1
ATOM 828 C C . SER A 1 106 ? -16.981 -9.525 22.270 1.00 91.81 106 SER A C 1
ATOM 830 O O . SER A 1 106 ? -15.865 -9.004 22.247 1.00 91.81 106 SER A O 1
ATOM 832 N N . HIS A 1 107 ? -17.816 -9.417 21.235 1.00 89.94 107 HIS A N 1
ATOM 833 C CA . HIS A 1 107 ? -17.497 -8.654 20.025 1.00 89.94 107 HIS A CA 1
ATOM 834 C C . HIS A 1 107 ? -17.041 -7.213 20.333 1.00 89.94 107 HIS A C 1
ATOM 836 O O . HIS A 1 107 ? -16.030 -6.746 19.806 1.00 89.94 107 HIS A O 1
ATOM 842 N N . ASP A 1 108 ? -17.751 -6.532 21.232 1.00 90.44 108 ASP A N 1
ATOM 843 C CA . ASP A 1 108 ? -17.505 -5.122 21.543 1.00 90.44 108 ASP A CA 1
ATOM 844 C C . ASP A 1 108 ? -16.191 -4.928 22.312 1.00 90.44 108 ASP A C 1
ATOM 846 O O . ASP A 1 108 ? -15.427 -3.993 22.054 1.00 90.44 108 ASP A O 1
ATOM 850 N N . GLU A 1 109 ? -15.869 -5.846 23.221 1.00 91.75 109 GLU A N 1
ATOM 851 C CA . GLU A 1 109 ? -14.598 -5.837 23.947 1.00 91.75 109 GLU A CA 1
ATOM 852 C C . GLU A 1 109 ? -13.420 -6.107 23.007 1.00 91.75 109 GLU A C 1
ATOM 854 O O . GLU A 1 109 ? -12.394 -5.432 23.087 1.00 91.75 109 GLU A O 1
ATOM 859 N N . LEU A 1 110 ? -13.572 -7.027 22.051 1.00 90.44 110 LEU A N 1
ATOM 860 C CA . LEU A 1 110 ? -12.539 -7.266 21.046 1.00 90.44 110 LEU A CA 1
ATOM 861 C C . LEU A 1 110 ? -12.275 -6.003 20.214 1.00 90.44 110 LEU A C 1
ATOM 863 O O . LEU A 1 110 ? -11.119 -5.632 19.990 1.00 90.44 110 LEU A O 1
ATOM 867 N N . GLN A 1 111 ? -13.338 -5.316 19.796 1.00 90.31 111 GLN A N 1
ATOM 868 C CA . GLN A 1 111 ? -13.228 -4.090 19.012 1.00 90.31 111 GLN A CA 1
ATOM 869 C C . GLN A 1 111 ? -12.538 -2.967 19.801 1.00 90.31 111 GLN A C 1
ATOM 871 O O . GLN A 1 111 ? -11.651 -2.299 19.263 1.00 90.31 111 GLN A O 1
ATOM 876 N N . THR A 1 112 ? -12.854 -2.803 21.091 1.00 92.19 112 THR A N 1
ATOM 877 C CA . THR A 1 112 ? -12.165 -1.809 21.934 1.00 92.19 112 THR A CA 1
ATOM 878 C C . THR A 1 112 ? -10.674 -2.115 22.084 1.00 92.19 112 THR A C 1
ATOM 880 O O . THR A 1 112 ? -9.857 -1.207 21.922 1.00 92.19 112 THR A O 1
ATOM 883 N N . VAL A 1 113 ? -10.292 -3.381 22.281 1.00 90.12 113 VAL A N 1
ATOM 884 C CA . VAL A 1 113 ? -8.880 -3.800 22.353 1.00 90.12 113 VAL A CA 1
ATOM 885 C C . VAL A 1 113 ? -8.137 -3.522 21.039 1.00 90.12 113 VAL A C 1
ATOM 887 O O . VAL A 1 113 ? -7.001 -3.035 21.058 1.00 90.12 113 VAL A O 1
ATOM 890 N N . ILE A 1 114 ? -8.765 -3.786 19.887 1.00 90.69 114 ILE A N 1
ATOM 891 C CA . ILE A 1 114 ? -8.185 -3.486 18.567 1.00 90.69 114 ILE A CA 1
ATOM 892 C C . ILE A 1 114 ? -7.969 -1.974 18.404 1.00 90.69 114 ILE A C 1
ATOM 894 O O . ILE A 1 114 ? -6.893 -1.543 17.976 1.00 90.69 114 ILE A O 1
ATOM 898 N N . ASP A 1 115 ? -8.955 -1.161 18.775 1.00 90.31 115 ASP A N 1
ATOM 899 C CA . ASP A 1 115 ? -8.878 0.296 18.650 1.00 90.31 115 ASP A CA 1
ATOM 900 C C . ASP A 1 115 ? -7.848 0.913 19.604 1.00 90.31 115 ASP A C 1
ATOM 902 O O . ASP A 1 115 ? -7.134 1.853 19.238 1.00 90.31 115 ASP A O 1
ATOM 906 N N . GLU A 1 116 ? -7.733 0.395 20.827 1.00 93.00 116 GLU A N 1
ATOM 907 C CA . GLU A 1 116 ? -6.693 0.795 21.777 1.00 93.00 116 GLU A CA 1
ATOM 908 C C . GLU A 1 116 ? -5.295 0.471 21.253 1.00 93.00 116 GLU A C 1
ATOM 910 O O . GLU A 1 116 ? -4.397 1.320 21.325 1.00 93.00 116 GLU A O 1
ATOM 915 N N . HIS A 1 117 ? -5.118 -0.714 20.663 1.00 89.31 117 HIS A N 1
ATOM 916 C CA . HIS A 1 117 ? -3.856 -1.102 20.046 1.00 89.31 117 HIS A CA 1
ATOM 917 C C . HIS A 1 117 ? -3.479 -0.145 18.911 1.00 89.31 117 HIS A C 1
ATOM 919 O O . HIS A 1 117 ? -2.388 0.431 18.950 1.00 89.31 117 HIS A O 1
ATOM 925 N N . LYS A 1 118 ? -4.399 0.115 17.971 1.00 88.69 118 LYS A N 1
ATOM 926 C CA . LYS A 1 118 ? -4.187 1.047 16.846 1.00 88.69 118 LYS A CA 1
ATOM 927 C C . LYS A 1 118 ? -3.796 2.444 17.330 1.00 88.69 118 LYS A C 1
ATOM 929 O O . LYS A 1 118 ? -2.769 2.982 16.915 1.00 88.69 118 LYS A O 1
ATOM 934 N N . LYS A 1 119 ? -4.529 2.992 18.306 1.00 90.38 119 LYS A N 1
ATOM 935 C CA . LYS A 1 119 ? -4.204 4.292 18.927 1.00 90.38 119 LYS A CA 1
ATOM 936 C C . LYS A 1 119 ? -2.825 4.288 19.588 1.00 90.38 119 LYS A C 1
ATOM 938 O O . LYS A 1 119 ? -2.124 5.299 19.557 1.00 90.38 119 LYS A O 1
ATOM 943 N N . SER A 1 120 ? -2.434 3.187 20.231 1.00 89.06 120 SER A N 1
ATOM 944 C CA . SER A 1 120 ? -1.120 3.076 20.872 1.00 89.06 120 SER A CA 1
ATOM 945 C C . SER A 1 120 ? 0.019 3.061 19.847 1.00 89.06 120 SER A C 1
ATOM 947 O O . SER A 1 120 ? 1.052 3.692 20.073 1.00 89.06 120 SER A O 1
ATOM 949 N N . GLU A 1 121 ? -0.172 2.401 18.705 1.00 88.00 121 GLU A N 1
ATOM 950 C CA . GLU A 1 121 ? 0.805 2.366 17.617 1.00 88.00 121 GLU A CA 1
ATOM 951 C C . GLU A 1 121 ? 0.935 3.719 16.926 1.00 88.00 121 GLU A C 1
ATOM 953 O O . GLU A 1 121 ? 2.049 4.179 16.685 1.00 88.00 121 GLU A O 1
ATOM 958 N N . GLU A 1 122 ? -0.180 4.401 16.669 1.00 87.88 122 GLU A N 1
ATOM 959 C CA . GLU A 1 122 ? -0.172 5.767 16.138 1.00 87.88 122 GLU A CA 1
ATOM 960 C C . GLU A 1 122 ? 0.579 6.730 17.064 1.00 87.88 122 GLU A C 1
ATOM 962 O O . GLU A 1 122 ? 1.429 7.493 16.602 1.00 87.88 122 GLU A O 1
ATOM 967 N N . LYS A 1 123 ? 0.343 6.651 18.381 1.00 89.06 123 LYS A N 1
ATOM 968 C CA . LYS A 1 123 ? 1.093 7.440 19.372 1.00 89.06 123 LYS A CA 1
ATOM 969 C C . LYS A 1 123 ? 2.589 7.140 19.320 1.00 89.06 123 LYS A C 1
ATOM 971 O O . LYS A 1 123 ? 3.381 8.071 19.233 1.00 89.06 123 LYS A O 1
ATOM 976 N N . LYS A 1 124 ? 2.984 5.863 19.267 1.00 88.62 124 LYS A N 1
ATOM 977 C CA . LYS A 1 124 ? 4.398 5.470 19.113 1.00 88.62 124 LYS A CA 1
ATOM 978 C C . LYS A 1 124 ? 5.016 6.028 17.823 1.00 88.62 124 LYS A C 1
ATOM 980 O O . LYS A 1 124 ? 6.173 6.444 17.842 1.00 88.62 124 LYS A O 1
ATOM 985 N N . LYS A 1 125 ? 4.272 6.082 16.711 1.00 86.56 125 LYS A N 1
ATOM 986 C CA . LYS A 1 125 ? 4.727 6.685 15.437 1.00 86.56 125 LYS A CA 1
ATOM 987 C C . LYS A 1 125 ? 4.911 8.205 15.540 1.00 86.56 125 LYS A C 1
ATOM 989 O O . LYS A 1 125 ? 5.824 8.761 14.930 1.00 86.56 125 LYS A O 1
ATOM 994 N N . ILE A 1 126 ? 4.073 8.881 16.326 1.00 87.00 126 ILE A N 1
ATOM 995 C CA . ILE A 1 126 ? 4.223 10.313 16.624 1.00 87.00 126 ILE A CA 1
ATOM 996 C C . ILE A 1 126 ? 5.447 10.542 17.525 1.00 87.00 126 ILE A C 1
ATOM 998 O O . ILE A 1 126 ? 6.291 11.375 17.199 1.00 87.00 126 ILE A O 1
ATOM 1002 N N . ASP A 1 127 ? 5.579 9.775 18.610 1.00 87.81 127 ASP A N 1
ATOM 1003 C CA . ASP A 1 127 ? 6.666 9.913 19.592 1.00 87.81 127 ASP A CA 1
ATOM 1004 C C . ASP A 1 127 ? 8.043 9.576 18.996 1.00 87.81 127 ASP A C 1
ATOM 1006 O O . ASP A 1 127 ? 9.033 10.243 19.293 1.00 87.81 127 ASP A O 1
ATOM 1010 N N . SER A 1 128 ? 8.109 8.576 18.110 1.00 86.12 128 SER A N 1
ATOM 1011 C CA . SER A 1 128 ? 9.322 8.230 17.348 1.00 86.12 128 SER A CA 1
ATOM 1012 C C . SER A 1 128 ? 9.682 9.256 16.267 1.00 86.12 128 SER A C 1
ATOM 1014 O O . SER A 1 128 ? 10.732 9.138 15.638 1.00 86.12 128 SER A O 1
ATOM 1016 N N . GLY A 1 129 ? 8.841 10.272 16.045 1.00 83.12 129 GLY A N 1
ATOM 1017 C CA . GLY A 1 129 ? 9.073 11.306 15.041 1.00 83.12 129 GLY A CA 1
ATOM 1018 C C . GLY A 1 129 ? 8.897 10.820 13.603 1.00 83.12 129 GLY A C 1
ATOM 1019 O O . GLY A 1 129 ? 9.332 11.510 12.684 1.00 83.12 129 GLY A O 1
ATOM 1020 N N . GLN A 1 130 ? 8.256 9.667 13.381 1.00 84.56 130 GLN A N 1
ATOM 1021 C CA . GLN A 1 130 ? 7.933 9.189 12.034 1.00 84.56 130 GLN A CA 1
ATOM 1022 C C . GLN A 1 130 ? 6.888 10.093 11.360 1.00 84.56 130 GLN A C 1
ATOM 1024 O O . GLN A 1 130 ? 6.938 10.319 10.152 1.00 84.56 130 GLN A O 1
ATOM 1029 N N . ILE A 1 131 ? 5.962 10.659 12.142 1.00 79.94 131 ILE A N 1
ATOM 1030 C CA . ILE A 1 131 ? 4.964 11.623 11.665 1.00 79.94 131 ILE A CA 1
ATOM 1031 C C . ILE A 1 131 ? 5.344 13.020 12.170 1.00 79.94 131 ILE A C 1
ATOM 1033 O O . ILE A 1 131 ? 5.110 13.358 13.328 1.00 79.94 131 ILE A O 1
ATOM 1037 N N . ILE A 1 132 ? 5.910 13.855 11.292 1.00 84.12 132 ILE A N 1
ATOM 1038 C CA . ILE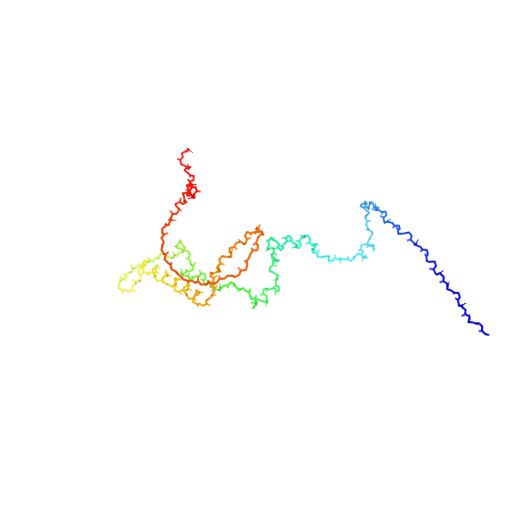 A 1 132 ? 6.278 15.245 11.609 1.00 84.12 132 ILE A CA 1
ATOM 1039 C C . ILE A 1 132 ? 5.338 16.207 10.881 1.00 84.12 132 ILE A C 1
ATOM 1041 O O . ILE A 1 132 ? 5.331 16.291 9.652 1.00 84.12 132 ILE A O 1
ATOM 1045 N N . PHE A 1 133 ? 4.586 17.009 11.637 1.00 82.88 133 PHE A N 1
ATOM 1046 C CA . PHE A 1 133 ? 3.800 18.102 11.068 1.00 82.88 133 PHE A CA 1
ATOM 1047 C C . PHE A 1 133 ? 4.712 19.275 10.708 1.00 82.88 133 PHE A C 1
ATOM 1049 O O . PHE A 1 133 ? 5.111 20.075 11.560 1.00 82.88 133 PHE A O 1
ATOM 1056 N N . ARG A 1 134 ? 5.039 19.405 9.419 1.00 87.94 134 ARG A N 1
ATOM 1057 C CA . ARG A 1 134 ? 5.773 20.570 8.922 1.00 87.94 134 ARG A CA 1
ATOM 1058 C C . ARG A 1 134 ? 4.891 21.811 9.039 1.00 87.94 134 ARG A C 1
ATOM 1060 O O . ARG A 1 134 ? 3.781 21.859 8.511 1.00 87.94 134 ARG A O 1
ATOM 1067 N N . LYS A 1 135 ? 5.410 22.847 9.699 1.00 87.81 135 LYS A N 1
ATOM 1068 C CA . LYS A 1 135 ? 4.743 24.149 9.757 1.00 87.81 135 LYS A CA 1
ATOM 1069 C C . LYS A 1 135 ? 4.536 24.673 8.329 1.00 87.81 135 LYS A C 1
ATOM 1071 O O . LYS A 1 135 ? 5.514 24.728 7.580 1.00 87.81 135 LYS A O 1
ATOM 1076 N N . PRO A 1 136 ? 3.313 25.085 7.953 1.00 85.75 136 PRO A N 1
ATOM 1077 C CA . PRO A 1 136 ? 3.082 25.660 6.640 1.00 85.75 136 PRO A CA 1
ATOM 1078 C C . PRO A 1 136 ? 3.915 26.934 6.496 1.00 85.75 136 PRO A C 1
ATOM 1080 O O . PRO A 1 136 ? 3.836 27.851 7.320 1.00 85.75 136 PRO A O 1
ATOM 1083 N N . GLU A 1 137 ? 4.734 26.977 5.450 1.00 80.88 137 GLU A N 1
ATOM 1084 C CA . GLU A 1 137 ? 5.472 28.173 5.079 1.00 80.88 137 GLU A CA 1
ATOM 1085 C C . GLU A 1 137 ? 4.467 29.167 4.504 1.00 80.88 137 GLU A C 1
ATOM 1087 O O . GLU A 1 137 ? 3.774 28.892 3.519 1.00 80.88 137 GLU A O 1
ATOM 1092 N N . LYS A 1 138 ? 4.313 30.312 5.178 1.00 78.25 138 LYS A N 1
ATOM 1093 C CA . LYS A 1 138 ? 3.509 31.405 4.637 1.00 78.25 138 LYS A CA 1
ATOM 1094 C C . LYS A 1 138 ? 4.146 31.770 3.306 1.00 78.25 138 LYS A C 1
ATOM 1096 O O . LYS A 1 138 ? 5.303 32.175 3.291 1.00 78.25 138 LYS A O 1
ATOM 1101 N N . ARG A 1 139 ? 3.403 31.604 2.209 1.00 71.06 139 ARG A N 1
ATOM 1102 C CA . ARG A 1 139 ? 3.824 32.071 0.887 1.00 71.06 139 ARG A CA 1
ATOM 1103 C C . ARG A 1 139 ? 4.259 33.523 1.057 1.00 71.06 139 ARG A C 1
ATOM 1105 O O . ARG A 1 139 ? 3.431 34.349 1.443 1.00 71.06 139 ARG A O 1
ATOM 1112 N N . ALA A 1 140 ? 5.542 33.811 0.848 1.00 59.03 140 ALA A N 1
ATOM 1113 C CA . ALA A 1 140 ? 5.981 35.183 0.693 1.00 59.03 140 ALA A CA 1
ATOM 1114 C C . ALA A 1 140 ? 5.199 35.715 -0.507 1.00 59.03 140 ALA A C 1
ATOM 1116 O O . ALA A 1 140 ? 5.382 35.249 -1.632 1.00 59.03 140 ALA A O 1
ATOM 1117 N N . SER A 1 141 ? 4.245 36.607 -0.251 1.00 53.22 141 SER A N 1
ATOM 1118 C CA . SER A 1 141 ? 3.690 37.442 -1.298 1.00 53.22 141 SER A CA 1
ATOM 1119 C C . SER A 1 141 ? 4.884 38.149 -1.918 1.00 53.22 141 SER A C 1
ATOM 1121 O O . SER A 1 141 ? 5.560 38.922 -1.242 1.00 53.22 141 SER A O 1
ATOM 1123 N N . THR A 1 142 ? 5.186 37.824 -3.169 1.00 47.59 142 THR A N 1
ATOM 1124 C CA . THR A 1 142 ? 6.058 38.627 -4.016 1.00 47.59 142 THR A CA 1
ATOM 1125 C C . THR A 1 142 ? 5.354 39.956 -4.249 1.00 47.59 142 THR A C 1
ATOM 1127 O O . THR A 1 142 ? 4.724 40.159 -5.282 1.00 47.59 142 THR A O 1
ATOM 1130 N N . ASP A 1 143 ? 5.403 40.819 -3.246 1.00 43.91 143 ASP A N 1
ATOM 1131 C CA . ASP A 1 143 ? 5.348 42.250 -3.439 1.00 43.91 143 ASP A CA 1
ATOM 1132 C C . ASP A 1 143 ? 6.557 42.814 -2.706 1.00 43.91 143 ASP A C 1
ATOM 1134 O O . ASP A 1 143 ? 6.758 42.638 -1.502 1.00 43.91 143 ASP A O 1
ATOM 1138 N N . SER A 1 144 ? 7.459 43.324 -3.518 1.00 48.28 144 SER A N 1
ATOM 1139 C CA . SER A 1 144 ? 8.712 43.928 -3.131 1.00 48.28 144 SER A CA 1
ATOM 1140 C C . SER A 1 144 ? 8.443 45.171 -2.301 1.00 48.28 144 SER A C 1
ATOM 1142 O O . SER A 1 144 ? 8.030 46.163 -2.876 1.00 48.28 144 SER A O 1
ATOM 1144 N N . ASP A 1 145 ? 8.772 45.157 -1.008 1.00 40.56 145 ASP A N 1
ATOM 1145 C CA . ASP A 1 145 ? 9.260 46.365 -0.346 1.00 40.56 145 ASP A CA 1
ATOM 1146 C C . ASP A 1 145 ? 10.081 46.076 0.917 1.00 40.56 145 ASP A C 1
ATOM 1148 O O . ASP A 1 145 ? 9.782 45.220 1.748 1.00 40.56 145 ASP A O 1
ATOM 1152 N N . LYS A 1 146 ? 11.187 46.813 1.001 1.00 45.28 146 LYS A N 1
ATOM 1153 C CA . LYS A 1 146 ? 12.220 46.803 2.039 1.00 45.28 146 LYS A CA 1
ATOM 1154 C C . LYS A 1 146 ? 11.644 47.194 3.407 1.00 45.28 146 LYS A C 1
ATOM 1156 O O . LYS A 1 146 ? 11.018 48.245 3.481 1.00 45.28 146 LYS A O 1
ATOM 1161 N N . LYS A 1 147 ? 12.026 46.502 4.492 1.00 36.25 147 LYS A N 1
ATOM 1162 C CA . LYS A 1 147 ? 12.766 47.104 5.630 1.00 36.25 147 LYS A CA 1
ATOM 1163 C C . LYS A 1 147 ? 13.169 46.083 6.703 1.00 36.25 147 LYS A C 1
ATOM 1165 O O . LYS A 1 147 ? 12.477 45.101 6.934 1.00 36.25 147 LYS A O 1
ATOM 1170 N N . GLU A 1 148 ? 14.312 46.382 7.310 1.00 42.94 148 GLU A N 1
ATOM 1171 C CA . GLU A 1 148 ? 15.046 45.685 8.370 1.00 42.94 148 GLU A CA 1
ATOM 1172 C C . GLU A 1 148 ? 14.326 45.574 9.728 1.00 42.94 148 GLU A C 1
ATOM 1174 O O . GLU A 1 148 ? 13.340 46.259 9.992 1.00 42.94 148 GLU A O 1
ATOM 1179 N N . GLU A 1 149 ? 14.907 44.687 10.548 1.00 44.84 149 GLU A N 1
ATOM 1180 C CA . GLU A 1 149 ? 14.827 44.481 12.004 1.00 44.84 149 GLU A CA 1
ATOM 1181 C C . GLU A 1 149 ? 14.064 45.508 12.862 1.00 44.84 149 GLU A C 1
ATOM 1183 O O . GLU A 1 149 ? 14.360 46.696 12.834 1.00 44.84 149 GLU A O 1
ATOM 1188 N N . GLU A 1 150 ? 13.226 45.015 13.787 1.00 37.56 150 GLU A N 1
ATOM 1189 C CA . GLU A 1 150 ? 13.479 45.172 15.231 1.00 37.56 150 GLU A CA 1
ATOM 1190 C C . GLU A 1 150 ? 12.533 44.312 16.100 1.00 37.56 150 GLU A C 1
ATOM 1192 O O . GLU A 1 150 ? 11.560 43.716 15.643 1.00 37.56 150 GLU A O 1
ATOM 1197 N N . ALA A 1 151 ? 12.906 44.181 17.370 1.00 43.25 151 ALA A N 1
ATOM 1198 C CA . ALA A 1 151 ? 12.593 43.091 18.283 1.00 43.25 151 ALA A CA 1
ATOM 1199 C C . ALA A 1 151 ? 11.361 43.279 19.209 1.00 43.25 151 ALA A C 1
ATOM 1201 O O . ALA A 1 151 ? 10.835 44.372 19.380 1.00 43.25 151 ALA A O 1
ATOM 1202 N N . LYS A 1 152 ? 11.075 42.187 19.951 1.00 42.22 152 LYS A N 1
ATOM 1203 C CA . LYS A 1 152 ? 10.396 42.055 21.273 1.00 42.22 152 LYS A CA 1
ATOM 1204 C C . LYS A 1 152 ? 8.887 41.699 21.299 1.00 42.22 152 LYS A C 1
ATOM 1206 O O . LYS A 1 152 ? 8.034 42.377 20.750 1.00 42.22 152 LYS A O 1
ATOM 1211 N N . LYS A 1 153 ? 8.581 40.604 22.023 1.00 39.66 153 LYS A N 1
ATOM 1212 C CA . LYS A 1 153 ? 7.245 40.171 22.528 1.00 39.66 153 LYS A CA 1
ATOM 1213 C C . LYS A 1 153 ? 6.804 41.071 23.729 1.00 39.66 153 LYS A C 1
ATOM 1215 O O . LYS A 1 153 ? 7.646 41.882 24.118 1.00 39.66 153 LYS A O 1
ATOM 1220 N N . PRO A 1 154 ? 5.671 40.868 24.471 1.00 56.09 154 PRO A N 1
ATOM 1221 C CA . PRO A 1 154 ? 4.521 39.938 24.326 1.00 56.09 154 PRO A CA 1
ATOM 1222 C C . PRO A 1 154 ? 3.098 40.494 24.716 1.00 56.09 154 PRO A C 1
ATOM 1224 O O . PRO A 1 154 ? 2.970 41.563 25.297 1.00 56.09 154 PRO A O 1
ATOM 1227 N N . LYS A 1 155 ? 2.075 39.623 24.557 1.00 41.91 155 LYS A N 1
ATOM 1228 C CA . LYS A 1 155 ? 0.754 39.502 25.252 1.00 41.91 155 LYS A CA 1
ATOM 1229 C C . LYS A 1 155 ? -0.489 40.299 24.787 1.00 41.91 155 LYS A C 1
ATOM 1231 O O . LYS A 1 155 ? -0.413 41.467 24.442 1.00 41.91 155 LYS A O 1
ATOM 1236 N N . ALA A 1 156 ? -1.618 39.601 24.995 1.00 35.44 156 ALA A N 1
ATOM 1237 C CA . ALA A 1 156 ? -3.005 40.029 25.229 1.00 35.44 156 ALA A CA 1
ATOM 1238 C C . ALA A 1 156 ? -4.003 39.913 24.056 1.00 35.44 156 ALA A C 1
ATOM 1240 O O . ALA A 1 156 ? -3.997 40.686 23.105 1.00 35.44 156 ALA A O 1
ATOM 1241 N N . ASP A 1 157 ? -4.826 38.870 24.190 1.00 39.59 157 ASP A N 1
ATOM 1242 C CA . ASP A 1 157 ? -6.277 38.770 23.977 1.00 39.59 157 ASP A CA 1
ATOM 1243 C C . ASP A 1 157 ? -6.996 39.846 23.148 1.00 39.59 157 ASP A C 1
ATOM 1245 O O . ASP A 1 157 ? -7.004 41.015 23.514 1.00 39.59 157 ASP A O 1
ATOM 1249 N N . ALA A 1 158 ? -7.733 39.410 22.117 1.00 39.00 158 ALA A N 1
ATOM 1250 C CA . ALA A 1 158 ? -9.172 39.680 21.961 1.00 39.00 158 ALA A CA 1
ATOM 1251 C C . ALA A 1 158 ? -9.678 39.271 20.564 1.00 39.00 158 ALA A C 1
ATOM 1253 O O . ALA A 1 158 ? -9.279 39.810 19.537 1.00 39.00 158 ALA A O 1
ATOM 1254 N N . ALA A 1 159 ? -10.600 38.309 20.570 1.00 48.34 159 ALA A N 1
ATOM 1255 C CA . ALA A 1 159 ? -11.806 38.248 19.751 1.00 48.34 159 ALA A CA 1
ATOM 1256 C C . ALA A 1 159 ? -11.821 38.992 18.399 1.00 48.34 159 ALA A C 1
ATOM 1258 O O . ALA A 1 159 ? -12.151 40.172 18.330 1.00 48.34 159 ALA A O 1
ATOM 1259 N N . THR A 1 160 ? -11.705 38.247 17.297 1.00 46.56 160 THR A N 1
ATOM 1260 C CA . THR A 1 160 ? -12.675 38.374 16.193 1.00 46.56 160 THR A CA 1
ATOM 1261 C C . THR A 1 160 ? -12.695 37.079 15.380 1.00 46.56 160 THR A C 1
ATOM 1263 O O . THR A 1 160 ? -11.955 36.908 14.412 1.00 46.56 160 THR A O 1
ATOM 1266 N N . MET A 1 161 ? -13.544 36.131 15.784 1.00 52.34 161 MET A N 1
ATOM 1267 C CA . MET A 1 161 ? -13.899 34.983 14.950 1.00 52.34 161 MET A CA 1
ATOM 1268 C C . MET A 1 161 ? -14.642 35.499 13.712 1.00 52.34 161 MET A C 1
ATOM 1270 O O . MET A 1 161 ? -15.851 35.729 13.744 1.00 52.34 161 MET A O 1
ATOM 1274 N N . LYS A 1 162 ? -13.921 35.719 12.609 1.00 61.03 162 LYS A N 1
ATOM 1275 C CA . LYS A 1 162 ? -14.546 35.931 11.301 1.00 61.03 162 LYS A CA 1
ATOM 1276 C C . LYS A 1 162 ? -15.153 34.604 10.855 1.00 61.03 162 LYS A C 1
ATOM 1278 O O . LYS A 1 162 ? -14.455 33.711 10.386 1.00 61.03 162 LYS A O 1
ATOM 1283 N N . LYS A 1 163 ? -16.467 34.506 11.045 1.00 58.06 163 LYS A N 1
ATOM 1284 C CA . LYS A 1 163 ? -17.382 33.500 10.504 1.00 58.06 163 LYS A CA 1
ATOM 1285 C C . LYS A 1 163 ? -17.214 33.429 8.980 1.00 58.06 163 LYS A C 1
ATOM 1287 O O . LYS A 1 163 ? -17.860 34.167 8.245 1.00 58.06 163 LYS A O 1
ATOM 1292 N N . LEU A 1 164 ? -16.319 32.568 8.503 1.00 56.56 164 LEU A N 1
ATOM 1293 C CA . LEU A 1 164 ? -16.270 32.166 7.100 1.00 56.56 164 LEU A CA 1
ATOM 1294 C C . LEU A 1 164 ? -17.447 31.214 6.879 1.00 56.56 164 LEU A C 1
ATOM 1296 O O . LEU A 1 164 ? -17.381 30.034 7.208 1.00 56.56 164 LEU A O 1
ATOM 1300 N N . GLN A 1 165 ? -18.565 31.752 6.395 1.00 60.97 165 GLN A N 1
ATOM 1301 C CA . GLN A 1 165 ? -19.696 30.951 5.942 1.00 60.97 165 GLN A CA 1
ATOM 1302 C C . GLN A 1 165 ? -19.299 30.258 4.636 1.00 60.97 165 GLN A C 1
ATOM 1304 O O . GLN A 1 165 ? -19.530 30.781 3.550 1.00 60.97 165 GLN A O 1
ATOM 1309 N N . SER A 1 166 ? -18.675 29.086 4.725 1.00 63.94 166 SER A N 1
ATOM 1310 C CA . SER A 1 166 ? -18.515 28.193 3.579 1.00 63.94 166 SER A CA 1
ATOM 1311 C C . SER A 1 166 ? -19.825 27.433 3.366 1.00 63.94 166 SER A C 1
ATOM 1313 O O . SER A 1 166 ? -19.952 26.272 3.743 1.00 63.94 166 SER A O 1
ATOM 1315 N N . SER A 1 167 ? -20.823 28.086 2.774 1.00 63.59 167 SER A N 1
ATOM 13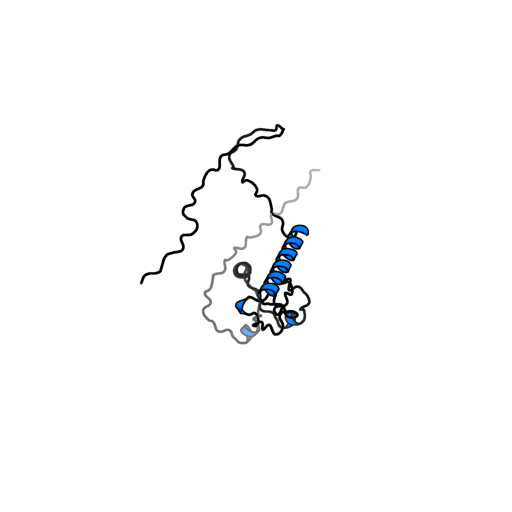16 C CA . SER A 1 167 ? -22.134 27.493 2.460 1.00 63.59 167 SER A CA 1
ATOM 1317 C C . SER A 1 167 ? -22.104 26.499 1.284 1.00 63.59 167 SER A C 1
ATOM 1319 O O . SER A 1 167 ? -23.092 26.354 0.572 1.00 63.59 167 SER A O 1
ATOM 1321 N N . LYS A 1 168 ? -20.965 25.844 1.029 1.00 64.69 168 LYS A N 1
ATOM 1322 C CA . LYS A 1 168 ? -20.751 25.000 -0.161 1.00 64.69 168 LYS A CA 1
ATOM 1323 C C . LYS A 1 168 ? -19.697 23.905 0.026 1.00 64.69 168 LYS A C 1
ATOM 1325 O O . LYS A 1 168 ? -19.036 23.506 -0.926 1.00 64.69 168 LYS A O 1
ATOM 1330 N N . LEU A 1 169 ? -19.511 23.433 1.254 1.00 71.88 169 LEU A N 1
ATOM 1331 C CA . LEU A 1 169 ? -18.682 22.263 1.531 1.00 71.88 169 LEU A CA 1
ATOM 1332 C C . LEU A 1 169 ? -19.610 21.129 1.940 1.00 71.88 169 LEU A C 1
ATOM 1334 O O . LEU A 1 169 ? -19.902 21.009 3.119 1.00 71.88 169 LEU A O 1
ATOM 1338 N N . LEU A 1 170 ? -20.029 20.329 0.952 1.00 66.88 170 LEU A N 1
ATOM 1339 C CA . LEU A 1 170 ? -20.967 19.196 1.025 1.00 66.88 170 LEU A CA 1
ATOM 1340 C C . LEU A 1 170 ? -22.422 19.563 0.671 1.00 66.88 170 LEU A C 1
ATOM 1342 O O . LEU A 1 170 ? -23.286 19.663 1.534 1.00 66.88 170 LEU A O 1
ATOM 1346 N N . SER A 1 171 ? -22.706 19.720 -0.626 1.00 64.50 171 SER A N 1
ATOM 1347 C CA . SER A 1 171 ? -24.020 19.335 -1.153 1.00 64.50 171 SER A CA 1
ATOM 1348 C C . SER A 1 171 ? -23.875 17.910 -1.682 1.00 64.50 171 SER A C 1
ATOM 1350 O O . SER A 1 171 ? -23.376 17.717 -2.792 1.00 64.50 171 SER A O 1
ATOM 1352 N N . PHE A 1 172 ? -24.228 16.914 -0.873 1.00 59.28 172 PHE A N 1
ATOM 1353 C CA . PHE A 1 172 ? -24.550 15.609 -1.439 1.00 59.28 172 PHE A CA 1
ATOM 1354 C C . PHE A 1 172 ? -25.813 15.815 -2.270 1.00 59.28 172 PHE A C 1
ATOM 1356 O O . PHE A 1 172 ? -26.763 16.434 -1.793 1.00 59.28 172 PHE A O 1
ATOM 1363 N N . GLY A 1 173 ? -25.740 15.441 -3.546 1.00 56.56 173 GLY A N 1
ATOM 1364 C CA . GLY A 1 173 ? -26.877 15.484 -4.446 1.00 56.56 173 GLY A CA 1
ATOM 1365 C C . GLY A 1 173 ? -27.989 14.639 -3.851 1.00 56.56 173 GLY A C 1
ATOM 1366 O O . GLY A 1 173 ? -27.842 13.430 -3.715 1.00 56.56 173 GLY A O 1
ATOM 1367 N N . ASP A 1 174 ? -29.046 15.327 -3.451 1.00 58.19 174 ASP A N 1
ATOM 1368 C CA . ASP A 1 174 ? -30.392 14.805 -3.298 1.00 58.19 174 ASP A CA 1
ATOM 1369 C C . ASP A 1 174 ? -30.848 14.355 -4.696 1.00 58.19 174 ASP A C 1
ATOM 1371 O O . ASP A 1 174 ? -31.383 15.140 -5.475 1.00 58.19 174 ASP A O 1
ATOM 1375 N N . GLU A 1 175 ? -30.464 13.137 -5.080 1.00 59.38 175 GLU A N 1
ATOM 1376 C CA . GLU A 1 175 ? -30.988 12.418 -6.244 1.00 59.38 175 GLU A CA 1
ATOM 1377 C C . GLU A 1 175 ? -31.752 11.202 -5.708 1.00 59.38 175 GLU A C 1
ATOM 1379 O O . GLU A 1 175 ? -31.335 10.054 -5.838 1.00 59.38 175 GLU A O 1
ATOM 1384 N N . GLU A 1 176 ? -32.853 11.492 -5.020 1.00 58.84 176 GLU A N 1
ATOM 1385 C CA . GLU A 1 176 ? -33.939 10.557 -4.745 1.00 58.84 176 GLU A CA 1
ATOM 1386 C C . GLU A 1 176 ? -35.235 11.233 -5.212 1.00 58.84 176 GLU A C 1
ATOM 1388 O O . GLU A 1 176 ? -35.874 11.940 -4.446 1.00 58.84 176 GLU A O 1
ATOM 1393 N N . ASP A 1 177 ? -35.534 11.105 -6.511 1.00 54.19 177 ASP A N 1
ATOM 1394 C CA . ASP A 1 177 ? -36.885 11.124 -7.101 1.00 54.19 177 ASP A CA 1
ATOM 1395 C C . ASP A 1 177 ? -36.780 11.021 -8.643 1.00 54.19 177 ASP A C 1
ATOM 1397 O O . ASP A 1 177 ? -36.637 12.035 -9.328 1.00 54.19 177 ASP A O 1
ATOM 1401 N N . GLU A 1 178 ? -36.774 9.787 -9.177 1.00 47.34 178 GLU A N 1
ATOM 1402 C CA . GLU A 1 178 ? -37.694 9.246 -10.217 1.00 47.34 178 GLU A CA 1
ATOM 1403 C C . GLU A 1 178 ? -37.269 7.839 -10.691 1.00 47.34 178 GLU A C 1
ATOM 1405 O O . GLU A 1 178 ? -36.115 7.657 -11.146 1.00 47.34 178 GLU A O 1
#

Organism: NCBI:txid166010

Secondary structure (DSSP, 8-state):
----PPP-------------------------HHHHHTPPP------HHHHHHHHHTTPPPP--TTGGGSTTS---S----TT-TTTS-GGGSPPP--S-TTTSPPHHHHHHHHHHHHHHHHHHHHHTTSS--PPPPP----------------------------TTS---------

InterPro domains:
  IPR027911 Domain of unknown function DUF4604 [PF15377] (40-176)
  IPR040219 Uncharacterized protein KIAA1143-like [PTHR31195] (25-178)